Protein AF-A0A1A8EFI3-F1 (afdb_monomer_lite)

Radius of gyration: 16.79 Å; chains: 1; bounding box: 48×33×36 Å

Secondary structure (DSSP, 8-state):
----GGGHHHHHHHHHHHHHHHHHTT-S-----S---SHHHHHHHHHHHHHTT----------TTTT-HHHHHHH-TT---HHHHHHHHTT---S--HHHHHH----HHHHHHHHHHHHHHHTS----

Structure (mmCIF, N/CA/C/O backbone):
data_AF-A0A1A8EFI3-F1
#
_entry.id   AF-A0A1A8EFI3-F1
#
loop_
_atom_site.group_PDB
_atom_site.id
_atom_site.type_symbol
_atom_site.label_atom_id
_atom_site.label_alt_id
_atom_site.label_comp_id
_atom_site.label_asym_id
_atom_site.label_entity_id
_atom_site.label_seq_id
_atom_site.pdbx_PDB_ins_code
_atom_site.Cartn_x
_atom_site.Cartn_y
_atom_site.Cartn_z
_atom_site.occupancy
_atom_site.B_iso_or_equiv
_atom_site.auth_seq_id
_atom_site.auth_comp_id
_atom_site.auth_asym_id
_atom_site.auth_atom_id
_atom_site.pdbx_PDB_model_num
ATOM 1 N N . TYR A 1 1 ? -1.293 -19.038 -9.125 1.00 56.25 1 TYR A N 1
ATOM 2 C CA . TYR A 1 1 ? -1.802 -17.664 -9.299 1.00 56.25 1 TYR A CA 1
ATOM 3 C C . TYR A 1 1 ? -1.600 -17.287 -10.754 1.00 56.25 1 TYR A C 1
ATOM 5 O O . TYR A 1 1 ? -0.476 -17.402 -11.222 1.00 56.25 1 TYR A O 1
ATOM 13 N N . GLN A 1 2 ? -2.667 -16.932 -11.468 1.00 65.12 2 GLN A N 1
ATOM 14 C CA . GLN A 1 2 ? -2.589 -16.408 -12.832 1.00 65.12 2 GLN A CA 1
ATOM 15 C C . GLN A 1 2 ? -3.010 -14.943 -12.776 1.00 65.12 2 GLN A C 1
ATOM 17 O O . GLN A 1 2 ? -4.108 -14.635 -12.319 1.00 65.12 2 GLN A O 1
ATOM 22 N N . TYR A 1 3 ? -2.101 -14.054 -13.160 1.00 68.00 3 TYR A N 1
ATOM 23 C CA . TYR A 1 3 ? -2.370 -12.626 -13.201 1.00 68.00 3 TYR A CA 1
ATOM 24 C C . TYR A 1 3 ? -3.167 -12.301 -14.465 1.00 68.00 3 TYR A C 1
ATOM 26 O O . TYR A 1 3 ? -2.663 -12.491 -15.570 1.00 68.00 3 TYR A O 1
ATOM 34 N N . ASP A 1 4 ? -4.388 -11.802 -14.292 1.00 71.62 4 ASP A N 1
ATOM 35 C CA . ASP A 1 4 ? -5.212 -11.281 -15.381 1.00 71.62 4 ASP A CA 1
ATOM 36 C C . ASP A 1 4 ? -5.478 -9.784 -15.142 1.00 71.62 4 ASP A C 1
ATOM 38 O O . ASP A 1 4 ? -6.222 -9.428 -14.219 1.00 71.62 4 ASP A O 1
ATOM 42 N N . PRO A 1 5 ? -4.894 -8.889 -15.962 1.00 67.38 5 PRO A N 1
ATOM 43 C CA . PRO A 1 5 ? -5.151 -7.457 -15.885 1.00 67.38 5 PRO A CA 1
ATOM 44 C C . PRO A 1 5 ? -6.634 -7.077 -15.991 1.00 67.38 5 PRO A C 1
ATOM 46 O O . PRO A 1 5 ? -7.014 -6.035 -15.467 1.00 67.38 5 PRO A O 1
ATOM 49 N N . GLY A 1 6 ? -7.461 -7.870 -16.682 1.00 68.75 6 GLY A N 1
ATOM 50 C CA . GLY A 1 6 ? -8.900 -7.632 -16.836 1.00 68.75 6 GLY A CA 1
ATOM 51 C C . GLY A 1 6 ? -9.731 -8.001 -15.603 1.00 68.75 6 GLY A C 1
ATOM 52 O O . GLY A 1 6 ? -10.907 -7.653 -15.530 1.00 68.75 6 GLY A O 1
ATOM 53 N N . LEU A 1 7 ? -9.131 -8.681 -14.619 1.00 74.88 7 LEU A N 1
ATOM 54 C CA . LEU A 1 7 ? -9.767 -9.025 -13.343 1.00 74.88 7 LEU A CA 1
ATOM 55 C C . LEU A 1 7 ? -9.307 -8.130 -12.187 1.00 74.88 7 LEU A C 1
ATOM 57 O O . LEU A 1 7 ? -9.759 -8.317 -11.058 1.00 74.88 7 LEU A O 1
ATOM 61 N N . LEU A 1 8 ? -8.442 -7.145 -12.450 1.00 69.94 8 LEU A N 1
ATOM 62 C CA . LEU A 1 8 ? -7.910 -6.246 -11.426 1.00 69.94 8 LEU A CA 1
ATOM 63 C C . LEU A 1 8 ? -9.019 -5.512 -10.672 1.00 69.94 8 LEU A C 1
ATOM 65 O O . LEU A 1 8 ? -9.035 -5.546 -9.444 1.00 69.94 8 LEU A O 1
ATOM 69 N N . GLY A 1 9 ? -9.980 -4.910 -11.382 1.00 71.38 9 GLY A N 1
ATOM 70 C CA . GLY A 1 9 ? -11.096 -4.203 -10.748 1.00 71.38 9 GLY A CA 1
ATOM 71 C C . GLY A 1 9 ? -11.905 -5.102 -9.806 1.00 71.38 9 GLY A C 1
ATOM 72 O O . GLY A 1 9 ? -12.179 -4.725 -8.666 1.00 71.38 9 GLY A O 1
ATOM 73 N N . VAL A 1 10 ? -12.200 -6.330 -10.244 1.00 74.50 10 VAL A N 1
ATOM 74 C CA . VAL A 1 10 ? -12.926 -7.334 -9.447 1.00 74.50 10 VAL A CA 1
ATOM 75 C C . VAL A 1 10 ? -12.108 -7.769 -8.230 1.00 74.50 10 VAL A C 1
ATOM 77 O O . VAL A 1 10 ? -12.649 -7.887 -7.132 1.00 74.50 10 VAL A O 1
ATOM 80 N N . ALA A 1 11 ? -10.800 -7.972 -8.394 1.00 77.69 11 ALA A N 1
ATOM 81 C CA . ALA A 1 11 ? -9.909 -8.341 -7.300 1.00 77.69 11 ALA A CA 1
ATOM 82 C C . ALA A 1 11 ? -9.805 -7.229 -6.241 1.00 77.69 11 ALA A C 1
ATOM 84 O O . ALA A 1 11 ? -9.823 -7.522 -5.042 1.00 77.69 11 ALA A O 1
ATOM 85 N N . HIS A 1 12 ? -9.754 -5.959 -6.659 1.00 80.12 12 HIS A N 1
ATOM 86 C CA . HIS A 1 12 ? -9.776 -4.819 -5.742 1.00 80.12 12 HIS A CA 1
ATOM 87 C C . HIS A 1 12 ? -11.085 -4.757 -4.947 1.00 80.12 12 HIS A C 1
ATOM 89 O O . HIS A 1 12 ? -11.042 -4.645 -3.723 1.00 80.12 12 HIS A O 1
ATOM 95 N N . GLU A 1 13 ? -12.237 -4.882 -5.612 1.00 83.81 13 GLU A N 1
ATOM 96 C CA . GLU A 1 13 ? -13.551 -4.889 -4.949 1.00 83.81 13 GLU A CA 1
ATOM 97 C C . GLU A 1 13 ? -13.687 -6.052 -3.966 1.00 83.81 13 GLU A C 1
ATOM 99 O O . GLU A 1 13 ? -14.158 -5.875 -2.840 1.00 83.81 13 GLU A O 1
ATOM 104 N N . TRP A 1 14 ? -13.211 -7.233 -4.356 1.00 87.19 14 TRP A N 1
ATOM 105 C CA . TRP A 1 14 ? -13.252 -8.416 -3.510 1.00 87.19 14 TRP A CA 1
ATOM 106 C C . TRP A 1 14 ? -12.408 -8.259 -2.239 1.00 87.19 14 TRP A C 1
ATOM 108 O O . TRP A 1 14 ? -12.897 -8.525 -1.137 1.00 87.19 14 TRP A O 1
ATOM 118 N N . ASN A 1 15 ? -11.168 -7.775 -2.357 1.00 91.12 15 ASN A N 1
ATOM 119 C CA . ASN A 1 15 ? -10.301 -7.549 -1.198 1.00 91.12 15 ASN A CA 1
ATOM 120 C C . ASN A 1 15 ? -10.848 -6.451 -0.274 1.00 91.12 15 ASN A C 1
ATOM 122 O O . ASN A 1 15 ? -10.859 -6.630 0.946 1.00 91.12 15 ASN A O 1
ATOM 126 N N . GLN A 1 16 ? -11.373 -5.358 -0.837 1.00 93.44 16 GLN A N 1
ATOM 127 C CA . GLN A 1 16 ? -12.013 -4.294 -0.059 1.00 93.44 16 GLN A CA 1
ATOM 128 C C . GLN A 1 16 ? -13.241 -4.810 0.699 1.00 93.44 16 GLN A C 1
ATOM 130 O O . GLN A 1 16 ? -13.384 -4.531 1.886 1.00 93.44 16 GLN A O 1
ATOM 135 N N . SER A 1 17 ? -14.090 -5.622 0.061 1.00 94.06 17 SER A N 1
ATOM 136 C CA . SER A 1 17 ? -15.265 -6.219 0.707 1.00 94.06 17 SER A CA 1
ATOM 137 C C . SER A 1 17 ? -14.882 -7.141 1.870 1.00 94.06 17 SER A C 1
ATOM 139 O O . SER A 1 17 ? -15.465 -7.055 2.951 1.00 94.06 17 SER A O 1
ATOM 141 N N . ARG A 1 18 ? -13.853 -7.981 1.696 1.00 96.06 18 ARG A N 1
ATOM 142 C CA . ARG A 1 18 ? -13.353 -8.860 2.765 1.00 96.06 18 ARG A CA 1
ATOM 143 C C . ARG A 1 18 ? -12.805 -8.071 3.951 1.00 96.06 18 ARG A C 1
ATOM 145 O O . ARG A 1 18 ? -13.116 -8.416 5.090 1.00 96.06 18 ARG A O 1
ATOM 152 N N . ALA A 1 19 ? -12.031 -7.020 3.686 1.00 96.69 19 ALA A N 1
ATOM 153 C CA . ALA A 1 19 ? -11.527 -6.128 4.725 1.00 96.69 19 ALA A CA 1
ATOM 154 C C . ALA A 1 19 ? -12.677 -5.428 5.463 1.00 96.69 19 ALA A C 1
ATOM 156 O O . ALA A 1 19 ? -12.721 -5.455 6.689 1.00 96.69 19 ALA A O 1
ATOM 157 N N . ASN A 1 20 ? -13.651 -4.887 4.725 1.00 96.56 20 ASN A N 1
ATOM 158 C CA . ASN A 1 20 ? -14.838 -4.243 5.285 1.00 96.56 20 ASN A CA 1
ATOM 159 C C . ASN A 1 20 ? -15.608 -5.174 6.231 1.00 96.56 20 ASN A C 1
ATOM 161 O O . ASN A 1 20 ? -15.957 -4.775 7.338 1.00 96.56 20 ASN A O 1
ATOM 165 N N . ASN A 1 21 ? -15.842 -6.420 5.814 1.00 97.00 21 ASN A N 1
ATOM 166 C CA . ASN A 1 21 ? -16.555 -7.405 6.625 1.00 97.00 21 ASN A CA 1
ATOM 167 C C . ASN A 1 21 ? -15.763 -7.769 7.886 1.00 97.00 21 ASN A C 1
ATOM 169 O O . ASN A 1 21 ? -16.326 -7.773 8.972 1.00 97.00 21 ASN A O 1
ATOM 173 N N . ALA A 1 22 ? -14.453 -8.004 7.771 1.00 97.25 22 ALA A N 1
ATOM 174 C CA . ALA A 1 22 ? -13.616 -8.314 8.929 1.00 97.25 22 ALA A CA 1
ATOM 175 C C . ALA A 1 22 ? -13.583 -7.171 9.959 1.00 97.25 22 ALA A C 1
ATOM 177 O O . ALA A 1 22 ? -13.627 -7.433 11.160 1.00 97.25 22 ALA A O 1
ATOM 178 N N . LEU A 1 23 ? -13.533 -5.920 9.492 1.00 97.50 23 LEU A N 1
ATOM 179 C CA . LEU A 1 23 ? -13.581 -4.739 10.354 1.00 97.50 23 LEU A CA 1
ATOM 180 C C . LEU A 1 23 ? -14.975 -4.532 10.974 1.00 97.50 23 LEU A C 1
ATOM 182 O O . LEU A 1 23 ? -15.068 -4.158 12.137 1.00 97.50 23 LEU A O 1
ATOM 186 N N . ASN A 1 24 ? -16.060 -4.793 10.232 1.00 96.38 24 ASN A N 1
ATOM 187 C CA . ASN A 1 24 ? -17.431 -4.764 10.768 1.00 96.38 24 ASN A CA 1
ATOM 188 C C . ASN A 1 24 ? -17.652 -5.818 11.857 1.00 96.38 24 ASN A C 1
ATOM 190 O O . ASN A 1 24 ? -18.321 -5.544 12.848 1.00 96.38 24 ASN A O 1
ATOM 194 N N . ASP A 1 25 ? -17.065 -7.000 11.683 1.00 97.31 25 ASP A N 1
ATOM 195 C CA . ASP A 1 25 ? -17.105 -8.092 12.656 1.00 97.31 25 ASP A CA 1
ATOM 196 C C . ASP A 1 25 ? -16.266 -7.795 13.919 1.00 97.31 25 ASP A C 1
ATOM 198 O O . ASP A 1 25 ? -16.203 -8.629 14.821 1.00 97.31 25 ASP A O 1
ATOM 202 N N . GLY A 1 26 ? -15.562 -6.657 13.985 1.00 96.56 26 GLY A N 1
ATOM 203 C CA . GLY A 1 26 ? -14.700 -6.312 15.116 1.00 96.56 26 GLY A CA 1
ATOM 204 C C . GLY A 1 26 ? -13.428 -7.164 15.216 1.00 96.56 26 GLY A C 1
ATOM 205 O O . GLY A 1 26 ? -12.813 -7.232 16.281 1.00 96.56 26 GLY A O 1
ATOM 206 N N . ARG A 1 27 ? -13.007 -7.844 14.136 1.00 97.62 27 ARG A N 1
ATOM 207 C CA . ARG A 1 27 ? -11.809 -8.705 14.159 1.00 97.62 27 ARG A CA 1
ATOM 208 C C . ARG A 1 27 ? -10.545 -7.868 14.308 1.00 97.62 27 ARG A C 1
ATOM 210 O O . ARG A 1 27 ? -10.437 -6.804 13.704 1.00 97.62 27 ARG A O 1
ATOM 217 N N . SER A 1 28 ? -9.567 -8.369 15.058 1.00 95.19 28 SER A N 1
ATOM 218 C CA . SER A 1 28 ? -8.259 -7.728 15.211 1.00 95.19 28 SER A CA 1
ATOM 219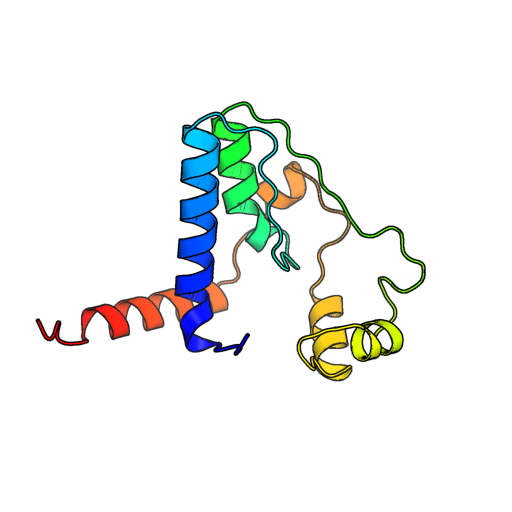 C C . SER A 1 28 ? -7.158 -8.775 15.461 1.00 95.19 28 SER A C 1
ATOM 221 O O . SER A 1 28 ? -7.377 -9.668 16.283 1.00 95.19 28 SER A O 1
ATOM 223 N N . PRO A 1 29 ? -5.994 -8.698 14.781 1.00 96.00 29 PRO A N 1
ATOM 224 C CA . PRO A 1 29 ? -5.674 -7.751 13.710 1.00 96.00 29 PRO A CA 1
ATOM 225 C C . PRO A 1 29 ? -6.331 -8.133 12.369 1.00 96.00 29 PRO A C 1
ATOM 227 O O . PRO A 1 29 ? -6.612 -9.302 12.104 1.00 96.00 29 PRO A O 1
ATOM 230 N N . VAL A 1 30 ? -6.530 -7.145 11.490 1.00 97.25 30 VAL A N 1
ATOM 231 C CA . VAL A 1 30 ? -6.868 -7.362 10.072 1.00 97.25 30 VAL A CA 1
ATOM 232 C C . VAL A 1 30 ? -5.642 -7.005 9.236 1.00 97.25 30 VAL A C 1
ATOM 234 O O . VAL A 1 30 ? -5.222 -5.852 9.217 1.00 97.25 30 VAL A O 1
ATOM 237 N N . ILE A 1 31 ? -5.059 -7.995 8.557 1.00 96.31 31 ILE A N 1
ATOM 238 C CA . ILE A 1 31 ? -3.848 -7.820 7.743 1.00 96.31 31 ILE A CA 1
ATOM 239 C C . ILE A 1 31 ? -4.247 -7.664 6.276 1.00 96.31 31 ILE A C 1
ATOM 241 O O . ILE A 1 31 ? -4.901 -8.540 5.707 1.00 96.31 31 ILE A O 1
ATOM 245 N N . ILE A 1 32 ? -3.835 -6.554 5.662 1.00 95.69 32 ILE A N 1
ATOM 246 C CA . ILE A 1 32 ? -4.039 -6.282 4.237 1.00 95.69 32 ILE A CA 1
ATOM 247 C C . ILE A 1 32 ? -2.750 -6.615 3.481 1.00 95.69 32 ILE A C 1
ATOM 249 O O . ILE A 1 32 ? -1.902 -5.754 3.273 1.00 95.69 32 ILE A O 1
ATOM 253 N N . ASP A 1 33 ? -2.609 -7.878 3.080 1.00 90.50 33 ASP A N 1
ATOM 254 C CA . ASP A 1 33 ? -1.474 -8.371 2.288 1.00 90.50 33 ASP A CA 1
ATOM 255 C C . ASP A 1 33 ? -1.756 -8.209 0.784 1.00 90.50 33 ASP A C 1
ATOM 257 O O . ASP A 1 33 ? -2.191 -9.132 0.092 1.00 90.50 33 ASP A O 1
ATOM 261 N N . ASN A 1 34 ? -1.610 -6.979 0.294 1.00 87.56 34 ASN A N 1
ATOM 262 C CA . ASN A 1 34 ? -1.715 -6.636 -1.123 1.00 87.56 34 ASN A CA 1
ATOM 263 C C . ASN A 1 34 ? -0.527 -5.756 -1.523 1.00 87.56 34 ASN A C 1
ATOM 265 O O . ASN A 1 34 ? 0.105 -5.147 -0.666 1.00 87.56 34 ASN A O 1
ATOM 269 N N . THR A 1 35 ? -0.239 -5.651 -2.822 1.00 85.56 35 THR A N 1
ATOM 270 C CA . THR A 1 35 ? 0.958 -4.944 -3.297 1.00 85.56 35 THR A CA 1
ATOM 271 C C . THR A 1 35 ? 0.975 -3.470 -2.891 1.00 85.56 35 THR A C 1
ATOM 273 O O . THR A 1 35 ? 2.038 -2.993 -2.517 1.00 85.56 35 THR A O 1
ATOM 276 N N . ASN A 1 36 ? -0.177 -2.778 -2.944 1.00 90.38 36 ASN A N 1
ATOM 277 C CA . ASN A 1 36 ? -0.373 -1.420 -2.408 1.00 90.38 36 ASN A CA 1
ATOM 278 C C . ASN A 1 36 ? 0.825 -0.481 -2.668 1.00 90.38 36 ASN A C 1
ATOM 280 O O . ASN A 1 36 ? 1.363 0.136 -1.751 1.00 90.38 36 ASN A O 1
ATOM 284 N N . LEU A 1 37 ? 1.264 -0.407 -3.926 1.00 91.62 37 LEU A N 1
ATOM 285 C CA . LEU A 1 37 ? 2.451 0.353 -4.312 1.00 91.62 37 LEU A CA 1
ATOM 286 C C . LEU A 1 37 ? 2.233 1.852 -4.145 1.00 91.62 37 LEU A C 1
ATOM 288 O O . LEU A 1 37 ? 3.176 2.573 -3.839 1.00 91.62 37 LEU A O 1
ATOM 292 N N . GLN A 1 38 ? 1.013 2.326 -4.392 1.00 93.69 38 GLN A N 1
ATOM 293 C CA . GLN A 1 38 ? 0.680 3.743 -4.366 1.00 93.69 38 GLN A CA 1
ATOM 294 C C . GLN A 1 38 ? -0.266 4.083 -3.219 1.00 93.69 38 GLN A C 1
ATOM 296 O O . GLN A 1 38 ? -1.174 3.320 -2.893 1.00 93.69 38 GLN A O 1
ATOM 301 N N . ALA A 1 39 ? -0.101 5.277 -2.646 1.00 95.19 39 ALA A N 1
ATOM 302 C CA . ALA A 1 39 ? -0.909 5.758 -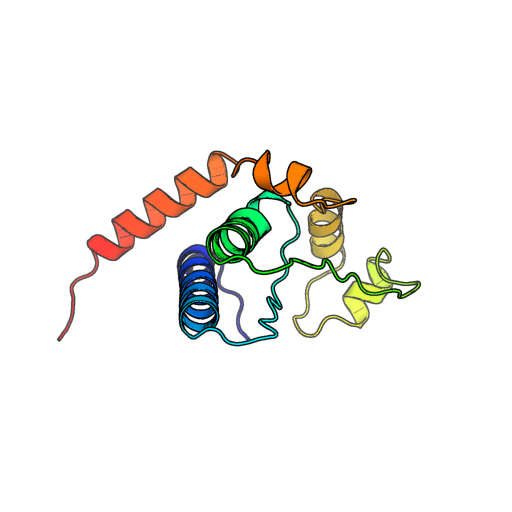1.522 1.00 95.19 39 ALA A CA 1
ATOM 303 C C . ALA A 1 39 ? -2.431 5.638 -1.759 1.00 95.19 39 ALA A C 1
ATOM 305 O O . ALA A 1 39 ? -3.167 5.218 -0.862 1.00 95.19 39 ALA A O 1
ATOM 306 N N . TRP A 1 40 ? -2.902 5.915 -2.981 1.00 94.44 40 TRP A N 1
ATOM 307 C CA . TRP A 1 40 ? -4.328 5.831 -3.320 1.00 94.44 40 TRP A CA 1
ATOM 308 C C . TRP A 1 40 ? -4.879 4.399 -3.270 1.00 94.44 40 TRP A C 1
ATOM 310 O O . TRP A 1 40 ? -6.053 4.216 -2.950 1.00 94.44 40 TRP A O 1
ATOM 320 N N . GLU A 1 41 ? -4.045 3.381 -3.507 1.00 93.75 41 GLU A N 1
ATOM 321 C CA . GLU A 1 41 ? -4.446 1.968 -3.430 1.00 93.75 41 GLU A CA 1
ATOM 322 C C . GLU A 1 41 ? -4.743 1.551 -1.979 1.00 93.75 41 GLU A C 1
ATOM 324 O O . GLU A 1 41 ? -5.611 0.711 -1.731 1.00 93.75 41 GLU A O 1
ATOM 329 N N . MET A 1 42 ? -4.062 2.176 -1.009 1.00 95.69 42 MET A N 1
ATOM 330 C CA . MET A 1 42 ? -4.246 1.942 0.430 1.00 95.69 42 MET A CA 1
ATOM 331 C C . MET A 1 42 ? -5.444 2.693 1.017 1.00 95.69 42 MET A C 1
ATOM 333 O O . MET A 1 42 ? -6.060 2.222 1.978 1.00 95.69 42 MET A O 1
ATOM 337 N N . LYS A 1 43 ? -5.797 3.846 0.435 1.00 96.00 43 LYS A N 1
ATOM 338 C CA . LYS A 1 43 ? -6.854 4.753 0.909 1.00 96.00 43 LYS A CA 1
ATOM 339 C C . LYS A 1 43 ? -8.174 4.077 1.306 1.00 96.00 43 LYS A C 1
ATOM 341 O O . LYS A 1 43 ? -8.655 4.391 2.396 1.00 96.00 43 LYS A O 1
ATOM 346 N N . PRO A 1 44 ? -8.775 3.154 0.524 1.00 95.81 44 PRO A N 1
ATOM 347 C CA . PRO A 1 44 ? -10.027 2.513 0.930 1.00 95.81 44 PRO A CA 1
ATOM 348 C C . PRO A 1 44 ? -9.891 1.721 2.236 1.00 95.81 44 PRO A C 1
ATOM 350 O O . PRO A 1 44 ? -10.786 1.781 3.074 1.00 95.81 44 PRO A O 1
ATOM 353 N N . TYR A 1 45 ? -8.772 1.024 2.452 1.00 97.12 45 TYR A N 1
ATOM 354 C CA . TYR A 1 45 ? -8.549 0.242 3.672 1.00 97.12 45 TYR A CA 1
ATOM 355 C C . TYR A 1 45 ? -8.342 1.137 4.892 1.00 97.12 45 TYR A C 1
ATOM 357 O O . TYR A 1 45 ? -8.976 0.921 5.924 1.00 97.12 45 TYR A O 1
ATOM 365 N N . VAL A 1 46 ? -7.503 2.169 4.751 1.00 97.38 46 VAL A N 1
ATOM 366 C CA . VAL A 1 46 ? -7.239 3.139 5.825 1.00 97.38 46 VAL A CA 1
ATOM 367 C C . VAL A 1 46 ? -8.528 3.850 6.219 1.00 97.38 46 VAL A C 1
ATOM 369 O O . VAL A 1 46 ? -8.862 3.898 7.399 1.00 97.38 46 VAL A O 1
ATOM 372 N N . LYS A 1 47 ? -9.307 4.320 5.239 1.00 97.62 47 LYS A N 1
ATOM 373 C CA . LYS A 1 47 ? -10.599 4.963 5.487 1.00 97.62 47 LYS A CA 1
ATOM 374 C C . LYS A 1 47 ? -11.548 4.052 6.276 1.00 97.62 47 LYS A C 1
ATOM 376 O O . LYS A 1 47 ? -12.061 4.476 7.307 1.00 97.62 47 LYS A O 1
ATOM 381 N N . MET A 1 48 ? -11.728 2.799 5.843 1.00 97.38 48 MET A N 1
ATOM 382 C CA . MET A 1 48 ? -12.607 1.841 6.531 1.00 97.38 48 MET A CA 1
ATOM 383 C C . MET A 1 48 ? -12.171 1.555 7.973 1.00 97.38 48 MET A C 1
ATOM 385 O O . MET A 1 48 ? -13.027 1.385 8.844 1.00 97.38 48 MET A O 1
ATOM 389 N N . ALA A 1 49 ? -10.863 1.483 8.225 1.00 97.81 49 ALA A N 1
ATOM 390 C CA . ALA A 1 49 ? -10.309 1.260 9.555 1.00 97.81 49 ALA A CA 1
ATOM 391 C C . ALA A 1 49 ? -10.565 2.463 10.480 1.00 97.81 49 ALA A C 1
ATOM 393 O O . ALA A 1 49 ? -11.096 2.291 11.578 1.00 97.81 49 ALA A O 1
ATOM 394 N N . LEU A 1 50 ? -10.266 3.680 10.011 1.00 97.44 50 LEU A N 1
ATOM 395 C CA . LEU A 1 50 ? -10.465 4.914 10.779 1.00 97.44 50 LEU A CA 1
ATOM 396 C C . LEU A 1 50 ? -11.935 5.141 11.148 1.00 97.44 50 LEU A C 1
ATOM 398 O O . LEU A 1 50 ? -12.234 5.453 12.297 1.00 97.44 50 LEU A O 1
ATOM 402 N N . GLU A 1 51 ? -12.858 4.918 10.207 1.00 97.12 51 GLU A N 1
ATOM 403 C CA . GLU A 1 51 ? -14.308 5.031 10.441 1.00 97.12 51 GLU A CA 1
ATOM 404 C C . GLU A 1 51 ? -14.817 4.094 11.550 1.00 97.12 51 GLU A C 1
ATOM 406 O O . GLU A 1 51 ? -15.860 4.352 12.146 1.00 97.12 51 GLU A O 1
ATOM 411 N N . ARG A 1 52 ? -14.083 3.015 11.842 1.00 96.94 52 ARG A N 1
ATOM 412 C CA . ARG A 1 52 ? -14.422 2.011 12.863 1.00 96.94 52 ARG A CA 1
ATOM 413 C C . ARG A 1 52 ? -13.554 2.111 14.116 1.00 96.94 52 ARG A C 1
ATOM 415 O O . ARG A 1 52 ? -13.605 1.223 14.960 1.00 96.94 52 ARG A O 1
ATOM 422 N N . GLY A 1 53 ? -12.747 3.165 14.236 1.00 96.88 53 GLY A N 1
ATOM 423 C CA . GLY A 1 53 ? -11.889 3.396 15.398 1.00 96.88 53 GLY A CA 1
ATOM 424 C C . GLY A 1 53 ? -10.679 2.462 15.492 1.00 96.88 53 GLY A C 1
ATOM 425 O O . GLY A 1 53 ? -10.099 2.326 16.567 1.00 96.88 53 GLY A O 1
ATOM 426 N N . TYR A 1 54 ? -10.282 1.816 14.394 1.00 98.25 54 TYR A N 1
ATOM 427 C CA . TYR A 1 54 ? -9.068 1.006 14.367 1.00 98.25 54 TYR A CA 1
ATOM 428 C C . TYR A 1 54 ? -7.825 1.889 14.279 1.00 98.25 54 TYR A C 1
ATOM 430 O O . TYR A 1 54 ? -7.789 2.883 13.552 1.00 98.25 54 TYR A O 1
ATOM 438 N N . LYS A 1 55 ? -6.759 1.458 14.957 1.00 97.38 55 LYS A N 1
ATOM 439 C CA . LYS A 1 55 ? -5.407 1.950 14.693 1.00 97.38 55 LYS A CA 1
ATOM 440 C C . LYS A 1 55 ? -4.877 1.304 13.410 1.00 97.38 55 LYS A C 1
ATOM 442 O O . LYS A 1 55 ? -5.075 0.111 13.190 1.00 97.38 55 LYS A O 1
ATOM 447 N N . VAL A 1 56 ? -4.188 2.092 12.590 1.00 97.38 56 VAL A N 1
ATOM 448 C CA . VAL A 1 56 ? -3.536 1.631 11.361 1.00 97.38 56 VAL A CA 1
ATOM 449 C C . VAL A 1 56 ? -2.026 1.712 11.545 1.00 97.38 56 VAL A C 1
ATOM 451 O O . VAL A 1 56 ? -1.508 2.777 11.871 1.00 97.38 56 VAL A O 1
ATOM 454 N N . ASP A 1 57 ? -1.343 0.593 11.318 1.00 96.00 57 ASP A N 1
ATOM 455 C CA . ASP A 1 57 ? 0.115 0.495 11.315 1.00 96.00 57 ASP A CA 1
ATOM 456 C C . ASP A 1 57 ? 0.592 0.081 9.912 1.00 96.00 57 ASP A C 1
ATOM 458 O O . ASP A 1 57 ? -0.011 -0.786 9.273 1.00 96.00 57 ASP A O 1
ATOM 462 N N . PHE A 1 58 ? 1.664 0.714 9.427 1.00 94.00 58 PHE A N 1
ATOM 463 C CA . PHE A 1 58 ? 2.283 0.410 8.134 1.00 94.00 58 PHE A CA 1
ATOM 464 C C . PHE A 1 58 ? 3.551 -0.409 8.361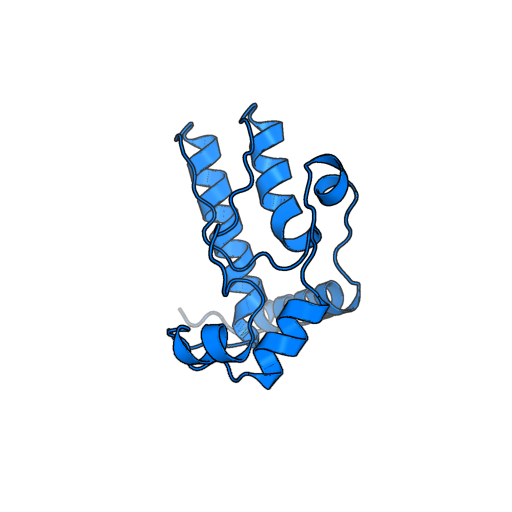 1.00 94.00 58 PHE A C 1
ATOM 466 O O . PHE A 1 58 ? 4.448 0.025 9.083 1.00 94.00 58 PHE A O 1
ATOM 473 N N . CYS A 1 59 ? 3.622 -1.586 7.741 1.00 91.38 59 CYS A N 1
ATOM 474 C CA . CYS A 1 59 ? 4.746 -2.505 7.885 1.00 91.38 59 CYS A CA 1
ATOM 475 C C . CYS A 1 59 ? 5.439 -2.696 6.536 1.00 91.38 59 CYS A C 1
ATOM 477 O O . CYS A 1 59 ? 4.847 -3.254 5.611 1.00 91.38 59 CYS A O 1
ATOM 479 N N . GLU A 1 60 ? 6.700 -2.282 6.445 1.00 87.44 60 GLU A N 1
ATOM 480 C CA . GLU A 1 60 ? 7.572 -2.581 5.310 1.00 87.44 60 GLU A CA 1
ATOM 481 C C . GLU A 1 60 ? 8.581 -3.683 5.679 1.00 87.44 60 GLU A C 1
ATOM 483 O O . GLU A 1 60 ? 8.961 -3.808 6.847 1.00 87.44 60 GLU A O 1
ATOM 488 N N . PRO A 1 61 ? 9.047 -4.494 4.712 1.00 88.00 61 PRO A N 1
ATOM 489 C CA . PRO A 1 61 ? 10.127 -5.439 4.961 1.00 88.00 61 PRO A CA 1
ATOM 490 C C . PRO A 1 61 ? 11.426 -4.700 5.290 1.00 88.00 61 PRO A C 1
ATOM 492 O O . PRO A 1 61 ? 11.932 -3.944 4.468 1.00 88.00 61 PRO A O 1
ATOM 495 N N . GLU A 1 62 ? 12.039 -4.990 6.435 1.00 90.06 62 GLU A N 1
ATOM 496 C CA . GLU A 1 62 ? 13.356 -4.455 6.813 1.00 90.06 62 GLU A CA 1
ATOM 497 C C . GLU A 1 62 ? 14.493 -5.323 6.260 1.00 90.06 62 GLU A C 1
ATOM 499 O O . GLU A 1 62 ? 15.364 -5.824 6.968 1.00 90.06 62 GLU A O 1
ATOM 504 N N . THR A 1 63 ? 14.447 -5.556 4.951 1.00 92.56 63 THR A N 1
ATOM 505 C CA . THR A 1 63 ? 15.434 -6.368 4.238 1.00 92.56 63 THR A CA 1
ATOM 506 C C . THR A 1 63 ? 16.368 -5.484 3.427 1.00 92.56 63 THR A C 1
ATOM 508 O O . THR A 1 63 ? 15.905 -4.586 2.724 1.00 92.56 63 THR A O 1
ATOM 511 N N . SER A 1 64 ? 17.667 -5.791 3.432 1.00 94.81 64 SER A N 1
ATOM 512 C CA . SER A 1 64 ? 18.681 -5.049 2.663 1.00 94.81 64 SER A CA 1
ATOM 513 C C . SER A 1 64 ? 18.417 -5.016 1.152 1.00 94.81 64 SER A C 1
ATOM 515 O O . SER A 1 64 ? 18.875 -4.109 0.469 1.00 94.81 64 SER A O 1
ATOM 517 N N . TRP A 1 65 ? 17.652 -5.980 0.634 1.00 93.81 65 TRP A N 1
ATOM 518 C CA . TRP A 1 65 ? 17.318 -6.126 -0.783 1.00 93.81 65 TRP A CA 1
ATOM 519 C C . TRP A 1 65 ? 15.947 -5.545 -1.169 1.00 93.81 65 TRP A C 1
ATOM 521 O O . TRP A 1 65 ? 15.523 -5.721 -2.309 1.00 93.81 65 TRP A O 1
ATOM 531 N N . LYS A 1 66 ? 15.240 -4.842 -0.265 1.00 91.19 66 LYS A N 1
ATOM 532 C CA . LYS A 1 66 ? 13.866 -4.349 -0.527 1.00 91.19 66 LYS A CA 1
ATOM 533 C C . LYS A 1 66 ? 13.756 -3.398 -1.726 1.00 91.19 66 LYS A C 1
ATOM 535 O O . LYS A 1 66 ? 12.681 -3.262 -2.298 1.00 91.19 66 LYS A O 1
ATOM 540 N N . PHE A 1 67 ? 14.875 -2.794 -2.126 1.00 91.94 67 PHE A N 1
ATOM 541 C CA . PHE A 1 67 ? 14.989 -1.910 -3.287 1.00 91.94 67 PHE A CA 1
ATOM 542 C C . PHE A 1 67 ? 15.988 -2.416 -4.340 1.00 91.94 67 PHE A C 1
ATOM 544 O O . PHE A 1 67 ? 16.488 -1.623 -5.131 1.00 91.94 67 PHE A O 1
ATOM 551 N N . ASP A 1 68 ? 16.310 -3.712 -4.358 1.00 95.00 68 ASP A N 1
ATOM 552 C CA . ASP A 1 68 ? 17.183 -4.304 -5.376 1.00 95.00 68 ASP A CA 1
ATOM 553 C C . ASP A 1 68 ? 16.346 -5.091 -6.404 1.00 95.00 68 ASP A C 1
ATOM 555 O O . ASP A 1 68 ? 15.884 -6.197 -6.105 1.00 95.00 68 ASP A O 1
ATOM 559 N N . PRO A 1 69 ? 16.159 -4.571 -7.636 1.00 94.31 69 PRO A N 1
ATOM 560 C CA . PRO A 1 69 ? 15.379 -5.248 -8.667 1.00 94.31 69 PRO A CA 1
ATOM 561 C C . PRO A 1 69 ? 15.871 -6.658 -9.011 1.00 94.31 69 PRO A C 1
ATOM 563 O O . PRO A 1 69 ? 15.049 -7.507 -9.349 1.00 94.31 69 PRO A O 1
ATOM 566 N N . LEU A 1 70 ? 17.182 -6.918 -8.947 1.00 94.94 70 LEU A N 1
ATOM 567 C CA . LEU A 1 70 ? 17.747 -8.235 -9.259 1.00 94.94 70 LEU A CA 1
ATOM 568 C C . LEU A 1 70 ? 17.406 -9.239 -8.159 1.00 94.94 70 LEU A C 1
ATOM 570 O O . LEU A 1 70 ? 17.022 -10.377 -8.433 1.00 94.94 70 LEU A O 1
ATOM 574 N N . GLU A 1 71 ? 17.522 -8.825 -6.901 1.00 96.69 71 GLU A N 1
ATOM 575 C CA . GLU A 1 71 ? 17.200 -9.691 -5.769 1.00 96.69 71 GLU A CA 1
ATOM 576 C C . GLU A 1 71 ? 15.688 -9.916 -5.629 1.00 96.69 71 GLU A C 1
ATOM 578 O O . GLU A 1 71 ? 15.276 -11.022 -5.256 1.00 96.69 71 GLU A O 1
ATOM 583 N N . LEU A 1 72 ? 14.872 -8.914 -5.978 1.00 94.56 72 LEU A N 1
ATOM 584 C CA . LEU A 1 72 ? 13.413 -9.013 -6.065 1.00 94.56 72 LEU A CA 1
ATOM 585 C C . LEU A 1 72 ? 12.967 -9.934 -7.210 1.00 94.56 72 LEU A C 1
ATOM 587 O O . LEU A 1 72 ? 12.049 -10.734 -7.025 1.00 94.56 72 LEU A O 1
ATOM 591 N N . GLU A 1 73 ? 13.622 -9.881 -8.374 1.00 96.00 73 GLU A N 1
ATOM 592 C CA . GLU A 1 73 ? 13.344 -10.797 -9.486 1.00 96.00 73 GLU A CA 1
ATOM 593 C C . GLU A 1 73 ? 13.592 -12.254 -9.073 1.00 96.00 73 GLU A C 1
ATOM 595 O O . GLU A 1 73 ? 12.710 -13.100 -9.200 1.00 96.00 73 GLU A O 1
ATOM 600 N N . LYS A 1 74 ? 14.757 -12.533 -8.476 1.00 95.69 74 LYS A N 1
ATOM 601 C CA . LYS A 1 74 ? 15.126 -13.881 -8.012 1.00 95.69 74 LYS A CA 1
ATOM 602 C C . LYS A 1 74 ? 14.179 -14.445 -6.948 1.00 95.69 74 LYS A C 1
ATOM 604 O O . LYS A 1 74 ? 14.012 -15.659 -6.863 1.00 95.69 74 LYS A O 1
ATOM 609 N N . ARG A 1 75 ? 13.611 -13.587 -6.090 1.00 93.69 75 ARG A N 1
ATOM 610 C CA . ARG A 1 75 ? 12.786 -13.997 -4.934 1.00 93.69 75 ARG A CA 1
ATOM 611 C C . ARG A 1 75 ? 11.293 -14.027 -5.214 1.00 93.69 75 ARG A C 1
ATOM 613 O O . ARG A 1 75 ? 10.556 -14.648 -4.444 1.00 93.69 75 ARG A O 1
ATOM 620 N N . ASN A 1 76 ? 10.815 -13.343 -6.252 1.00 91.19 76 ASN A N 1
ATOM 621 C CA . ASN A 1 76 ? 9.381 -13.270 -6.478 1.00 91.19 76 ASN A CA 1
ATOM 622 C C . ASN A 1 76 ? 8.833 -14.609 -6.997 1.00 91.19 76 ASN A C 1
ATOM 624 O O . ASN A 1 76 ? 9.402 -15.267 -7.861 1.00 91.19 76 ASN A O 1
ATOM 628 N N . LYS A 1 77 ? 7.677 -15.010 -6.465 1.00 89.94 77 LYS A N 1
ATOM 629 C CA . LYS A 1 77 ? 7.025 -16.288 -6.797 1.00 89.94 77 LYS A CA 1
ATOM 630 C C . LYS A 1 77 ? 6.178 -16.227 -8.072 1.00 89.94 77 LYS A C 1
ATOM 632 O O . LYS A 1 77 ? 5.564 -17.223 -8.446 1.00 89.94 77 LYS A O 1
ATOM 637 N N . HIS A 1 78 ? 6.082 -15.055 -8.693 1.00 86.88 78 HIS A N 1
ATOM 638 C CA . HIS A 1 78 ? 5.150 -14.778 -9.786 1.00 86.88 78 HIS A CA 1
ATOM 639 C C . HIS A 1 78 ? 5.845 -14.606 -11.141 1.00 86.88 78 HIS A C 1
ATOM 641 O O . HIS A 1 78 ? 5.165 -14.343 -12.128 1.00 86.88 78 HIS A O 1
ATOM 647 N N . GLY A 1 79 ? 7.172 -14.764 -11.195 1.00 90.81 79 GLY A N 1
ATOM 648 C CA . GLY A 1 79 ? 7.962 -14.569 -12.409 1.00 90.81 79 GLY A CA 1
ATOM 649 C C . GLY A 1 79 ? 7.904 -13.135 -12.935 1.00 90.81 79 GLY A C 1
ATOM 650 O O . GLY A 1 79 ? 7.955 -12.928 -14.143 1.00 90.81 79 GLY A O 1
ATOM 651 N N . VAL A 1 80 ? 7.736 -12.144 -12.053 1.00 91.50 80 VAL A N 1
ATOM 652 C CA . VAL A 1 80 ? 7.738 -10.731 -12.440 1.00 91.50 80 VAL A CA 1
ATOM 653 C C . VAL A 1 80 ? 9.158 -10.367 -12.881 1.00 91.50 80 VAL A C 1
ATOM 655 O O . VAL A 1 80 ? 10.074 -10.487 -12.064 1.00 91.50 80 VAL A O 1
ATOM 658 N N . PRO A 1 81 ? 9.359 -9.933 -14.138 1.00 94.94 81 PRO A N 1
ATOM 659 C CA . PRO A 1 81 ? 10.690 -9.644 -14.649 1.00 94.94 81 PRO A CA 1
ATOM 660 C C . PRO A 1 81 ? 11.256 -8.360 -14.037 1.00 94.94 81 PRO A C 1
ATOM 662 O O . PRO A 1 81 ? 10.500 -7.450 -13.675 1.00 94.94 81 PRO A O 1
ATOM 665 N N . GLN A 1 82 ? 12.585 -8.248 -13.999 1.00 94.69 82 GLN A N 1
ATOM 666 C CA . GLN A 1 82 ? 13.309 -7.099 -13.441 1.00 94.69 82 GLN A CA 1
ATOM 667 C C . GLN A 1 82 ? 12.793 -5.758 -13.979 1.00 94.69 82 GLN A C 1
ATOM 669 O O . GLN A 1 82 ? 12.605 -4.807 -13.223 1.00 94.69 82 GLN A O 1
ATOM 674 N N . GLU A 1 83 ? 12.531 -5.679 -15.284 1.00 95.56 83 GLU A N 1
ATOM 675 C CA . GLU A 1 83 ? 12.046 -4.457 -15.928 1.00 95.56 83 GLU A CA 1
ATOM 676 C C . GLU A 1 83 ? 10.681 -4.022 -15.381 1.00 95.56 83 GLU A C 1
ATOM 678 O O . GLU A 1 83 ? 10.434 -2.843 -15.129 1.00 95.56 83 GLU A O 1
ATOM 683 N N . LYS A 1 84 ? 9.798 -4.987 -15.106 1.00 94.12 84 LYS A N 1
ATOM 684 C CA . LYS A 1 84 ? 8.499 -4.694 -14.506 1.00 94.12 84 LYS A CA 1
ATOM 685 C C . LYS A 1 84 ? 8.639 -4.269 -13.046 1.00 94.12 84 LYS A C 1
ATOM 687 O O . LYS A 1 84 ? 7.905 -3.384 -12.613 1.00 94.12 84 LYS A O 1
ATOM 692 N N . ILE A 1 85 ? 9.581 -4.862 -12.314 1.00 95.69 85 ILE A N 1
ATOM 693 C CA . ILE A 1 85 ? 9.895 -4.476 -10.933 1.00 95.69 85 ILE A CA 1
ATOM 694 C C . ILE A 1 85 ? 10.391 -3.029 -10.883 1.00 95.69 85 ILE A C 1
ATOM 696 O O . ILE A 1 85 ? 9.879 -2.262 -10.074 1.00 95.69 85 ILE A O 1
ATOM 700 N N . LYS A 1 86 ? 11.286 -2.615 -11.789 1.00 95.38 86 LYS A N 1
ATOM 701 C CA . LYS A 1 86 ? 11.729 -1.212 -11.892 1.00 95.38 86 LYS A CA 1
ATOM 702 C C . LYS A 1 86 ? 10.545 -0.259 -12.092 1.00 95.38 86 LYS A C 1
ATOM 704 O O . LYS A 1 86 ? 10.362 0.654 -11.301 1.00 95.38 86 LYS A O 1
ATOM 709 N N . GLN A 1 87 ? 9.646 -0.564 -13.032 1.00 94.19 87 GLN A N 1
ATOM 710 C CA . GLN A 1 87 ? 8.418 0.224 -13.240 1.00 94.19 87 GLN A CA 1
ATOM 711 C C . GLN A 1 87 ? 7.471 0.238 -12.025 1.00 94.19 87 GLN 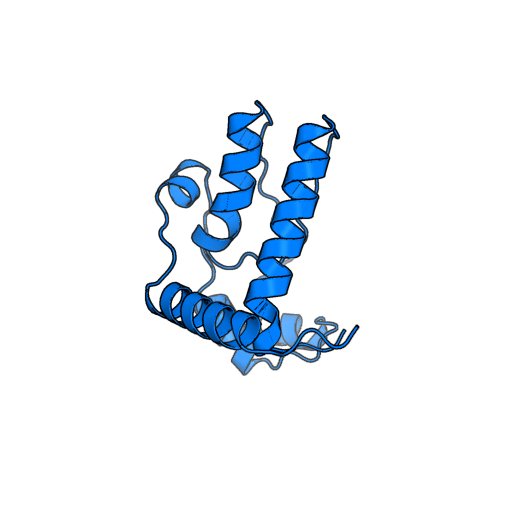A C 1
ATOM 713 O O . GLN A 1 87 ? 6.644 1.140 -11.873 1.00 94.19 87 GLN A O 1
ATOM 718 N N . MET A 1 88 ? 7.474 -0.814 -11.202 1.00 94.00 88 MET A N 1
ATOM 719 C CA . MET A 1 88 ? 6.717 -0.847 -9.948 1.00 94.00 88 MET A CA 1
ATOM 720 C C . MET A 1 88 ? 7.379 0.040 -8.893 1.00 94.00 88 MET A C 1
ATOM 722 O O . MET A 1 88 ? 6.668 0.783 -8.225 1.00 94.00 88 MET A O 1
ATOM 726 N N . MET A 1 89 ? 8.710 0.010 -8.804 1.00 93.31 89 MET A N 1
ATOM 727 C CA . MET A 1 89 ? 9.502 0.841 -7.896 1.00 93.31 89 MET A CA 1
ATOM 728 C C . MET A 1 89 ? 9.403 2.331 -8.228 1.00 93.31 89 MET A C 1
ATOM 730 O O . MET A 1 89 ? 9.214 3.124 -7.316 1.00 93.31 89 MET A O 1
ATOM 734 N N . ASP A 1 90 ? 9.416 2.715 -9.508 1.00 93.00 90 ASP A N 1
ATOM 735 C CA . ASP A 1 90 ? 9.262 4.120 -9.933 1.00 93.00 90 ASP A CA 1
ATOM 736 C C . ASP A 1 90 ? 7.934 4.743 -9.475 1.00 93.00 90 ASP A C 1
ATOM 738 O O . ASP A 1 90 ? 7.789 5.959 -9.378 1.00 93.00 90 ASP A O 1
ATOM 742 N N . ARG A 1 91 ? 6.936 3.894 -9.212 1.00 92.88 91 ARG A N 1
ATOM 743 C CA . ARG A 1 91 ? 5.600 4.284 -8.756 1.00 92.88 91 ARG A CA 1
ATOM 744 C C . ARG A 1 91 ? 5.393 4.052 -7.260 1.00 92.88 91 ARG A C 1
ATOM 746 O O . ARG A 1 91 ? 4.305 4.329 -6.763 1.00 92.88 91 ARG A O 1
ATOM 753 N N . PHE A 1 92 ? 6.380 3.504 -6.558 1.00 92.56 92 PHE A N 1
ATOM 754 C CA . PHE A 1 92 ? 6.265 3.161 -5.148 1.00 92.56 92 PHE A CA 1
ATOM 755 C C . PHE A 1 92 ? 6.190 4.434 -4.297 1.00 92.56 92 PHE A C 1
ATOM 757 O O . PHE A 1 92 ? 7.069 5.291 -4.353 1.00 92.56 92 PHE A O 1
ATOM 764 N N . SER A 1 93 ? 5.119 4.578 -3.521 1.00 90.81 93 SER A N 1
ATOM 765 C CA . SER A 1 93 ? 4.939 5.694 -2.594 1.00 90.81 93 SER A CA 1
ATOM 766 C C . SER A 1 93 ? 5.685 5.404 -1.298 1.00 90.81 93 SER A C 1
ATOM 768 O O . SER A 1 93 ? 5.313 4.486 -0.576 1.00 9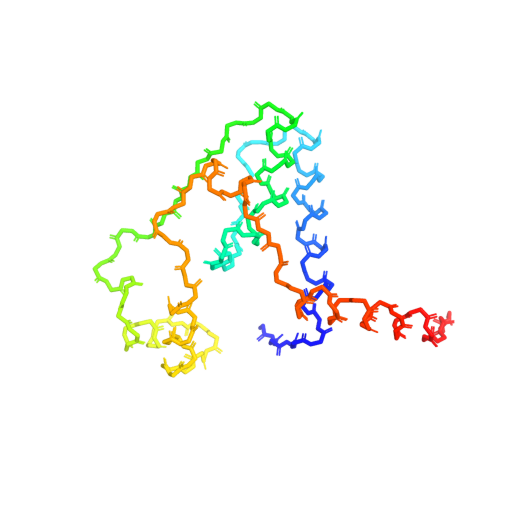0.81 93 SER A O 1
ATOM 770 N N . SER A 1 94 ? 6.712 6.194 -0.986 1.00 87.88 94 SER A N 1
ATOM 771 C CA . SER A 1 94 ? 7.407 6.148 0.304 1.00 87.88 94 SER A CA 1
ATOM 772 C C . SER A 1 94 ? 7.991 7.529 0.654 1.00 87.88 94 SER A C 1
ATOM 774 O O . SER A 1 94 ? 8.523 8.192 -0.241 1.00 87.88 94 SER A O 1
ATOM 776 N N . PRO A 1 95 ? 7.902 7.988 1.920 1.00 89.62 95 PRO A N 1
ATOM 777 C CA . PRO A 1 95 ? 7.206 7.342 3.036 1.00 89.62 95 PRO A CA 1
ATOM 778 C C . PRO A 1 95 ? 5.678 7.429 2.894 1.00 89.62 95 PRO A C 1
ATOM 780 O O . PRO A 1 95 ? 5.149 8.310 2.216 1.00 89.62 95 PRO A O 1
ATOM 783 N N . VAL A 1 96 ? 4.959 6.526 3.565 1.00 91.19 96 VAL A N 1
ATOM 784 C CA . VAL A 1 96 ? 3.492 6.563 3.668 1.00 91.19 96 VAL A CA 1
ATOM 785 C C . VAL A 1 96 ? 3.060 6.962 5.073 1.00 91.19 96 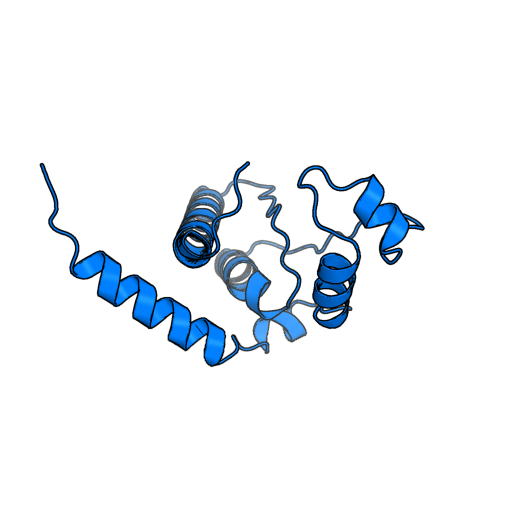VAL A C 1
ATOM 787 O O . VAL A 1 96 ? 3.668 6.575 6.069 1.00 91.19 96 VAL A O 1
ATOM 790 N N . SER A 1 97 ? 1.995 7.752 5.157 1.00 95.31 97 SER A N 1
ATOM 791 C CA . SER A 1 97 ? 1.341 8.126 6.410 1.00 95.31 97 SER A CA 1
ATOM 792 C C . SER A 1 97 ? -0.167 8.191 6.201 1.00 95.31 97 SER A C 1
ATOM 794 O O . SER A 1 97 ? -0.642 8.227 5.061 1.00 95.31 97 SER A O 1
ATOM 796 N N . ILE A 1 98 ? -0.928 8.232 7.299 1.00 95.69 98 ILE A N 1
ATOM 797 C CA . ILE A 1 98 ? -2.386 8.389 7.230 1.00 95.69 98 ILE A CA 1
ATOM 798 C C . ILE A 1 98 ? -2.743 9.652 6.433 1.00 95.69 98 ILE A C 1
ATOM 800 O O . ILE A 1 98 ? -3.571 9.573 5.531 1.00 95.69 98 ILE A O 1
ATOM 804 N N . ASP A 1 99 ? -2.077 10.780 6.687 1.00 95.81 99 ASP A N 1
ATOM 805 C CA . ASP A 1 99 ? -2.355 12.046 5.996 1.00 95.81 99 ASP A CA 1
ATOM 806 C C . ASP A 1 99 ? -2.042 11.981 4.495 1.00 95.81 99 ASP A C 1
ATOM 808 O O . ASP A 1 99 ? -2.857 12.398 3.668 1.00 95.81 99 ASP A O 1
ATOM 812 N N . ILE A 1 100 ? -0.893 11.403 4.120 1.00 95.88 100 ILE A N 1
ATOM 813 C CA . ILE A 1 100 ? -0.501 11.218 2.712 1.00 95.88 100 ILE A CA 1
ATOM 814 C C . ILE A 1 100 ? -1.525 10.332 1.993 1.00 95.88 100 ILE A C 1
ATOM 816 O O . ILE A 1 100 ? -1.967 10.632 0.886 1.00 95.88 100 ILE A O 1
ATOM 820 N N . ILE A 1 101 ? -1.958 9.249 2.636 1.00 96.44 101 ILE A N 1
ATOM 821 C CA . ILE A 1 101 ? -2.925 8.322 2.049 1.00 96.44 101 ILE A CA 1
ATOM 822 C C . ILE A 1 101 ? -4.305 8.969 1.932 1.00 96.44 101 ILE A C 1
ATOM 824 O O . ILE A 1 101 ? -4.945 8.875 0.883 1.00 96.44 101 ILE A O 1
ATOM 828 N N . MET A 1 102 ? -4.769 9.667 2.965 1.00 96.69 102 MET A N 1
ATOM 829 C CA . MET A 1 102 ? -6.087 10.300 2.953 1.00 96.69 102 MET A CA 1
ATOM 830 C C . MET A 1 102 ? -6.164 11.485 1.978 1.00 96.69 102 MET A C 1
ATOM 832 O O . MET A 1 102 ? -7.239 11.732 1.424 1.00 96.69 102 MET A O 1
ATOM 836 N N . SER A 1 103 ? -5.042 12.151 1.691 1.00 96.44 103 SER A N 1
ATOM 837 C CA . SER A 1 103 ? -4.943 13.207 0.669 1.00 96.44 103 SER A CA 1
ATOM 838 C C . SER A 1 103 ? -4.698 12.691 -0.755 1.00 96.44 103 SER A C 1
ATOM 840 O O . SER A 1 103 ? -4.915 13.433 -1.707 1.00 96.44 103 SER A O 1
ATOM 842 N N . SER A 1 104 ? -4.309 11.425 -0.932 1.00 95.44 104 SER A N 1
ATOM 843 C CA . SER A 1 104 ? -4.033 10.852 -2.259 1.00 95.44 104 SER A CA 1
ATOM 844 C C . SER A 1 104 ? -5.282 10.692 -3.139 1.00 95.44 104 SER A C 1
ATOM 846 O O . SER A 1 104 ? -6.396 10.492 -2.639 1.00 95.44 104 SER A O 1
ATOM 848 N N . GLU A 1 105 ? -5.095 10.726 -4.461 1.00 93.12 105 GLU A N 1
ATOM 849 C CA . GLU A 1 105 ? -6.163 10.572 -5.455 1.00 93.12 105 GLU A CA 1
ATOM 850 C C . GLU A 1 105 ? -5.867 9.436 -6.436 1.00 93.12 105 GLU A C 1
ATOM 852 O O . GLU A 1 105 ? -4.724 9.221 -6.845 1.00 93.12 105 GLU A O 1
ATOM 857 N N . GLU A 1 106 ? -6.916 8.706 -6.821 1.00 89.69 106 GLU A N 1
ATOM 858 C CA . GLU A 1 106 ? -6.818 7.676 -7.854 1.00 89.69 106 GLU A CA 1
ATOM 859 C C . GLU A 1 106 ? -6.610 8.341 -9.230 1.00 89.69 106 GLU A C 1
ATOM 861 O O . GLU A 1 106 ? -7.400 9.209 -9.616 1.00 89.69 106 GLU A O 1
ATOM 866 N N . PRO A 1 107 ? -5.591 7.936 -10.012 1.00 89.06 107 PRO A N 1
ATOM 867 C CA . PRO A 1 107 ? -5.341 8.522 -11.322 1.00 89.06 107 PRO A CA 1
ATOM 868 C C . PRO A 1 107 ? -6.516 8.341 -12.293 1.00 89.06 107 PRO A C 1
ATOM 870 O O . PRO A 1 107 ? -7.093 7.258 -12.409 1.00 89.06 107 PRO A O 1
ATOM 873 N N . ALA A 1 108 ? -6.806 9.369 -13.097 1.00 85.56 108 ALA A N 1
ATOM 874 C CA . ALA A 1 108 ? -7.948 9.378 -14.020 1.00 85.56 108 ALA A CA 1
ATOM 875 C C . ALA A 1 108 ? -7.993 8.175 -14.984 1.00 85.56 108 ALA A C 1
ATOM 877 O O . ALA A 1 108 ? -9.070 7.667 -15.292 1.00 85.56 108 ALA A O 1
ATOM 878 N N . HIS A 1 109 ? -6.836 7.690 -15.443 1.00 80.75 109 HIS A N 1
ATOM 879 C CA . HIS A 1 109 ? -6.757 6.543 -16.352 1.00 80.75 109 HIS A CA 1
ATOM 880 C C . HIS A 1 109 ? -7.175 5.217 -15.686 1.00 80.75 109 HIS A C 1
ATOM 882 O O . HIS A 1 109 ? -7.711 4.340 -16.363 1.00 80.75 109 HIS A O 1
ATOM 888 N N . VAL A 1 110 ? -6.961 5.069 -14.371 1.00 81.25 110 VAL A N 1
ATOM 889 C CA . VAL A 1 110 ? -7.416 3.901 -13.593 1.00 81.25 110 VAL A CA 1
ATOM 890 C C . VAL A 1 110 ? -8.934 3.935 -13.482 1.00 81.25 110 VAL A C 1
ATOM 892 O O . VAL A 1 110 ? -9.607 2.958 -13.812 1.00 81.25 110 VAL A O 1
ATOM 895 N N . ASN A 1 111 ? -9.463 5.106 -13.134 1.00 76.25 111 ASN A N 1
ATOM 896 C CA . ASN A 1 111 ? -10.890 5.341 -13.021 1.00 76.25 111 ASN A CA 1
ATOM 897 C C . ASN A 1 111 ? -11.599 5.019 -14.354 1.00 76.25 111 ASN A C 1
ATOM 899 O O . ASN A 1 111 ? -12.479 4.161 -14.404 1.00 76.25 111 ASN A O 1
ATOM 903 N N . GLN A 1 112 ? -11.142 5.598 -15.472 1.00 74.19 112 GLN A N 1
ATOM 904 C CA . GLN A 1 112 ? -11.695 5.346 -16.815 1.00 74.19 112 GLN A CA 1
ATOM 905 C C . GLN A 1 112 ? -11.710 3.859 -17.199 1.00 74.19 112 GLN A C 1
ATOM 907 O O . GLN A 1 112 ? -12.697 3.372 -17.759 1.00 74.19 112 GLN A O 1
ATOM 912 N N . ARG A 1 113 ? -10.635 3.126 -16.884 1.00 76.12 113 ARG A N 1
ATOM 913 C CA . ARG A 1 113 ? -10.554 1.680 -17.122 1.00 76.12 113 ARG A CA 1
ATOM 914 C C . ARG A 1 113 ? -11.597 0.915 -16.305 1.00 76.12 113 ARG A C 1
ATOM 916 O O . ARG A 1 113 ? -12.272 0.038 -16.832 1.00 76.12 113 ARG A O 1
ATOM 923 N N . ARG A 1 114 ? -11.784 1.281 -15.039 1.00 72.75 114 ARG A N 1
ATOM 924 C CA . ARG A 1 114 ? -12.777 0.646 -14.168 1.00 72.75 114 ARG A CA 1
ATOM 925 C C . ARG A 1 114 ? -14.206 0.835 -14.684 1.00 72.75 114 ARG A C 1
ATOM 927 O O . ARG A 1 114 ? -14.987 -0.116 -14.697 1.00 72.75 114 ARG A O 1
ATOM 934 N N . TRP A 1 115 ? -14.547 2.034 -15.163 1.00 65.19 115 TRP A N 1
ATOM 935 C CA . TRP A 1 115 ? -15.863 2.304 -15.759 1.00 65.19 115 TRP A CA 1
ATOM 936 C C . TRP A 1 115 ? -16.130 1.458 -17.006 1.00 65.19 115 TRP A C 1
ATOM 938 O O . TRP A 1 115 ? -17.241 0.946 -17.173 1.00 65.19 115 TRP A O 1
ATOM 948 N N . SER A 1 116 ? -15.135 1.295 -17.882 1.00 70.69 116 SER A N 1
ATOM 949 C CA . SER A 1 116 ? -15.303 0.506 -19.106 1.00 70.69 116 SER A CA 1
ATOM 950 C C . SER A 1 116 ? -15.490 -0.986 -18.804 1.00 70.69 116 SER A C 1
ATOM 952 O O . SER A 1 116 ? -16.380 -1.620 -19.379 1.00 70.69 116 SER A O 1
ATOM 954 N N . GLU A 1 117 ? -14.749 -1.523 -17.831 1.00 69.50 117 GLU A N 1
ATOM 955 C CA . GLU A 1 117 ? -14.891 -2.901 -17.344 1.00 69.50 117 GLU A CA 1
ATOM 956 C C . GLU A 1 117 ? -16.288 -3.150 -16.736 1.00 69.50 117 GLU A C 1
ATOM 958 O O . GLU A 1 117 ? -16.953 -4.137 -17.070 1.00 69.50 117 GLU A O 1
ATOM 963 N N . GLN A 1 118 ? -16.806 -2.220 -15.923 1.00 64.38 118 GLN A N 1
ATOM 964 C CA . GLN A 1 118 ? -18.152 -2.324 -15.338 1.00 64.38 118 GLN A CA 1
ATOM 965 C C . GLN A 1 118 ? -19.269 -2.290 -16.397 1.00 64.38 118 GLN A C 1
ATOM 967 O O . GLN A 1 118 ? -20.243 -3.043 -16.298 1.00 64.38 118 GLN A O 1
ATOM 972 N N . GLN A 1 119 ? -19.144 -1.458 -17.437 1.00 61.97 119 GLN A N 1
ATOM 973 C CA . GLN A 1 119 ? -20.119 -1.411 -18.534 1.00 61.97 119 GLN A CA 1
ATOM 974 C C . GLN A 1 119 ? -20.140 -2.704 -19.356 1.00 61.97 119 GLN A C 1
ATOM 976 O O . GLN A 1 119 ? -21.217 -3.165 -19.741 1.00 61.97 119 GLN A O 1
ATOM 981 N N . GLN A 1 120 ? -18.978 -3.306 -19.615 1.00 60.44 120 GLN A N 1
ATOM 982 C CA . GLN A 1 120 ? -18.895 -4.583 -20.327 1.00 60.44 120 GLN A CA 1
ATOM 983 C C . GLN A 1 120 ? -19.503 -5.728 -19.512 1.00 60.44 120 GLN A C 1
ATOM 985 O O . GLN A 1 120 ? -20.231 -6.552 -20.065 1.00 60.44 120 GLN A O 1
ATOM 990 N N . ASN A 1 121 ? -19.280 -5.755 -18.195 1.00 59.19 121 ASN A N 1
ATOM 991 C CA . ASN A 1 121 ? -19.812 -6.816 -17.340 1.00 59.19 121 ASN A CA 1
ATOM 992 C C . ASN A 1 121 ? -21.345 -6.749 -17.197 1.00 59.19 121 ASN A C 1
ATOM 994 O O . ASN A 1 121 ? -22.007 -7.781 -17.150 1.00 59.19 121 ASN A O 1
ATOM 998 N N . ARG A 1 122 ? -21.934 -5.543 -17.228 1.00 58.59 122 ARG A N 1
ATOM 999 C CA . ARG A 1 122 ? -23.399 -5.348 -17.258 1.00 58.59 122 ARG A CA 1
ATOM 1000 C C . ARG A 1 122 ? -24.062 -5.815 -18.558 1.00 58.59 122 ARG A C 1
ATOM 1002 O O . ARG A 1 122 ? -25.269 -6.032 -18.561 1.00 58.59 122 ARG A O 1
ATOM 1009 N N . LYS A 1 123 ? -23.302 -5.955 -19.650 1.00 55.09 123 LYS A N 1
ATOM 1010 C CA . LYS A 1 123 ? -23.800 -6.405 -20.962 1.00 55.09 123 LYS A CA 1
ATOM 1011 C C . LYS A 1 123 ? -23.663 -7.916 -21.191 1.00 55.09 123 LYS A C 1
ATOM 1013 O O . LYS A 1 123 ? -24.147 -8.402 -22.210 1.00 55.09 123 LYS A O 1
ATOM 1018 N N . LYS A 1 124 ? -23.023 -8.670 -20.288 1.00 49.19 124 LYS A N 1
ATOM 1019 C CA . LYS A 1 124 ? -22.937 -10.133 -20.411 1.00 49.19 124 LYS A CA 1
ATOM 1020 C C . LYS A 1 124 ? -24.278 -10.774 -20.012 1.00 49.19 124 LYS A C 1
ATOM 1022 O O . LYS A 1 124 ? -24.787 -10.451 -18.937 1.00 49.19 124 LYS A O 1
ATOM 1027 N N . PRO A 1 125 ? -24.860 -11.673 -20.832 1.00 47.47 125 PRO A N 1
ATOM 1028 C CA . PRO A 1 125 ? -26.076 -12.381 -20.455 1.00 47.47 125 PRO A CA 1
ATOM 1029 C C . PRO A 1 125 ? -25.794 -13.235 -19.218 1.00 47.47 125 PRO A C 1
ATOM 1031 O O . PRO A 1 125 ? -24.807 -13.972 -19.181 1.00 47.47 125 PRO A O 1
ATOM 1034 N N . ARG A 1 126 ? -26.661 -13.148 -18.205 1.00 45.34 126 ARG A N 1
ATOM 1035 C CA . ARG A 1 126 ? -26.686 -14.138 -17.127 1.00 45.34 126 ARG A CA 1
ATOM 1036 C C . ARG A 1 126 ? -27.250 -15.426 -17.715 1.00 45.34 126 ARG A C 1
ATOM 1038 O O . ARG A 1 126 ? -28.460 -15.540 -17.881 1.00 45.34 126 ARG A O 1
ATOM 1045 N N . PHE A 1 127 ? -26.375 -16.357 -18.075 1.00 47.66 127 PHE A N 1
ATOM 1046 C CA . PHE A 1 127 ? -26.793 -17.737 -18.281 1.00 47.66 127 PHE A CA 1
ATOM 1047 C C . PHE A 1 127 ? -27.060 -18.330 -16.894 1.00 47.66 127 PHE A C 1
ATOM 1049 O O . PHE A 1 127 ? -26.158 -18.351 -16.054 1.00 47.66 127 PHE A O 1
ATOM 1056 N N . TYR A 1 128 ? -28.329 -18.660 -16.651 1.00 46.31 128 TYR A N 1
ATOM 1057 C CA . TYR A 1 128 ? -28.803 -19.400 -15.483 1.00 46.31 128 TYR A CA 1
ATOM 1058 C C . TYR A 1 128 ? -28.593 -20.897 -15.693 1.00 46.31 128 TYR A C 1
ATOM 1060 O O . TYR A 1 128 ? -28.746 -21.339 -16.855 1.00 46.31 128 TYR A O 1
#

Sequence (128 aa):
YQYDPGLLGVAHEWNQSRANNALNDGRSPVIIDNTNLQAWEMKPYVKMALERGYKVDFCEPETSWKFDPLELEKRNKHGVPQEKIKQMMDRFSSPVSIDIIMSSEEPAHVNQRRWSEQQQNRKKPRFY

InterPro domains:
  IPR026302 NEDD4-binding protein 2-like 1/3 [PTHR13308] (1-122)
  IPR027417 P-loop containing nucleoside triphosphate hydrolase [G3DSA:3.40.50.300] (1-99)

Foldseek 3Di:
DDDDPLCVLVVLVVLLVVLLVCLVVVHPPDDSPDPCQALQSCLSNLVSQVVSVHDDDDDDDPDPCSPPLVVCCVPDPHNQHSVNVVVSNVSGDPPDDSVRSNPDDDDPVVVVSSVVSVVVVVPDDPDD

Organism: Nothobranchius kadleci (NCBI:txid1051664)

pLDDT: mean 86.9, std 13.53, range [45.34, 98.25]